Protein AF-A0A259K2S7-F1 (afdb_monomer_lite)

Sequence (126 aa):
TKLKKSGIRNGAEVVAAIEVSKAIEAEMLTFEMLFVLDTQSMGRLLRDVDNVQLVTALKGLEEADRGPFFAAMSSRAADGVRDEIEMLSKVKRKDVLAAQKAVIEIARRLRDEGEIALGAGDGEFV

Foldseek 3Di:
DDDDDDDDDPDPVVVVVVVVVVVVVLPPDALLLLLPFDLQQLLVLVVPADLVLVLLLCLPDDPVSCVSNLSNDDPVVSVVSVVVNVVPDDDDPVSNVVSSVVSSVSSVVCVVVVNTDRDPPDDDPD

Radius of gyration: 21.29 Å; chains: 1; bounding box: 39×58×62 Å

Secondary structure (DSSP, 8-state):
----------SHHHHHHHHHHHHHHHT---SGGGGG--HHHHHHHHTTS-HHHHHHHHHTS-GGGGHHHHHTS-HHHHHHHHHHHHH-----HHHHHHHHHHHHHHHHHHHHTTS-----SS----

Structure (mmCIF, N/CA/C/O backbone):
data_AF-A0A259K2S7-F1
#
_entry.id   AF-A0A259K2S7-F1
#
loop_
_atom_site.group_PDB
_atom_site.id
_atom_site.type_symbol
_atom_site.label_atom_id
_atom_site.label_alt_id
_atom_site.label_comp_id
_atom_site.label_asym_id
_atom_site.label_entity_id
_atom_site.label_seq_id
_atom_site.pdbx_PDB_ins_code
_atom_site.Cartn_x
_atom_site.Cartn_y
_atom_site.Cartn_z
_atom_site.occupancy
_atom_site.B_iso_or_equiv
_atom_site.auth_seq_id
_atom_site.auth_comp_id
_atom_site.auth_asym_id
_atom_site.auth_atom_id
_atom_site.pdbx_PDB_model_num
ATOM 1 N N . THR A 1 1 ? 27.875 -45.726 -46.089 1.00 45.38 1 THR A N 1
ATOM 2 C CA . THR A 1 1 ? 26.990 -44.715 -46.713 1.00 45.38 1 THR A CA 1
ATOM 3 C C . THR A 1 1 ? 26.737 -43.598 -45.715 1.00 45.38 1 THR A C 1
ATOM 5 O O . THR A 1 1 ? 26.360 -43.886 -44.590 1.00 45.38 1 THR A O 1
ATOM 8 N N . LYS A 1 2 ? 27.086 -42.353 -46.070 1.00 43.47 2 LYS A N 1
ATOM 9 C CA . LYS A 1 2 ? 27.192 -41.175 -45.184 1.00 43.47 2 LYS A CA 1
ATOM 10 C C . LYS A 1 2 ? 25.877 -40.823 -44.460 1.00 43.47 2 LYS A C 1
ATOM 12 O O . LYS A 1 2 ? 24.916 -40.414 -45.103 1.00 43.47 2 LYS A O 1
ATOM 17 N N . LEU A 1 3 ? 25.890 -40.865 -43.126 1.00 47.88 3 LEU A N 1
ATOM 18 C CA . LEU A 1 3 ? 24.946 -40.159 -42.254 1.00 47.88 3 LEU A CA 1
ATOM 19 C C . LEU A 1 3 ? 25.328 -38.674 -42.235 1.00 47.88 3 LEU A C 1
ATOM 21 O O . LEU A 1 3 ? 26.294 -38.277 -41.589 1.00 47.88 3 LEU A O 1
ATOM 25 N N . LYS A 1 4 ? 24.606 -37.846 -42.992 1.00 53.06 4 LYS A N 1
ATOM 26 C CA . LYS A 1 4 ? 24.772 -36.389 -42.972 1.00 53.06 4 LYS A CA 1
ATOM 27 C C . LYS A 1 4 ? 23.409 -35.721 -43.119 1.00 53.06 4 LYS A C 1
ATOM 29 O O . LYS A 1 4 ? 23.034 -35.371 -44.227 1.00 53.06 4 LYS A O 1
ATOM 34 N N . LYS A 1 5 ? 22.678 -35.562 -42.012 1.00 51.50 5 LYS A N 1
ATOM 35 C CA . LYS A 1 5 ? 21.601 -34.564 -41.850 1.00 51.50 5 LYS A CA 1
ATOM 36 C C . LYS A 1 5 ? 21.544 -34.104 -40.389 1.00 51.50 5 LYS A C 1
ATOM 38 O O . LYS A 1 5 ? 20.571 -34.317 -39.681 1.00 51.50 5 LYS A O 1
ATOM 43 N N . SER A 1 6 ? 22.651 -33.514 -39.941 1.00 54.97 6 SER A N 1
ATOM 44 C CA . SER A 1 6 ? 22.630 -32.537 -38.853 1.00 54.97 6 SER A CA 1
ATOM 45 C C . SER A 1 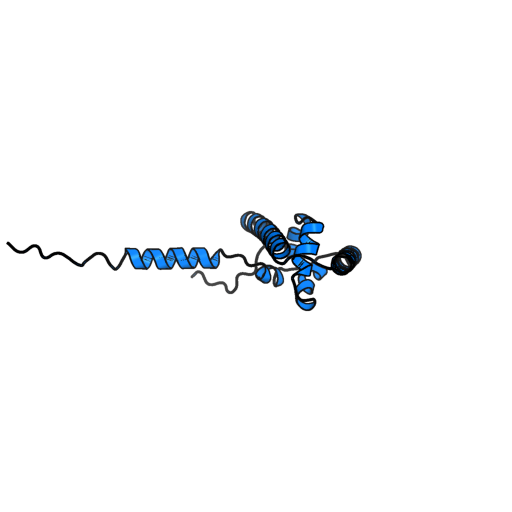6 ? 22.279 -31.184 -39.468 1.00 54.97 6 SER A C 1
ATOM 47 O O . SER A 1 6 ? 22.843 -30.831 -40.503 1.00 54.97 6 SER A O 1
ATOM 49 N N . GLY A 1 7 ? 21.360 -30.460 -38.832 1.00 52.78 7 GLY A N 1
ATOM 50 C CA . GLY A 1 7 ? 21.178 -29.029 -39.049 1.00 52.78 7 GLY A CA 1
ATOM 51 C C . GLY A 1 7 ? 20.062 -28.633 -40.005 1.00 52.78 7 GLY A C 1
ATOM 52 O O . GLY A 1 7 ? 20.375 -28.130 -41.068 1.00 52.78 7 GLY A O 1
ATOM 53 N N . ILE A 1 8 ? 18.795 -28.788 -39.593 1.00 54.25 8 ILE A N 1
ATOM 54 C CA . ILE A 1 8 ? 17.718 -27.799 -39.833 1.00 54.25 8 ILE A CA 1
ATOM 55 C C . ILE A 1 8 ? 16.665 -27.960 -38.711 1.00 54.25 8 ILE A C 1
ATOM 57 O O . ILE A 1 8 ? 15.644 -28.611 -38.893 1.00 54.25 8 ILE A O 1
ATOM 61 N N . ARG A 1 9 ? 16.932 -27.444 -37.507 1.00 53.69 9 ARG A N 1
ATOM 62 C CA . ARG A 1 9 ? 15.935 -27.327 -36.415 1.00 53.69 9 ARG A CA 1
ATOM 63 C C . ARG A 1 9 ? 16.147 -26.028 -35.630 1.00 53.69 9 ARG A C 1
ATOM 65 O O . ARG A 1 9 ? 16.283 -26.068 -34.420 1.00 53.69 9 ARG A O 1
ATOM 72 N N . ASN A 1 10 ? 16.325 -24.891 -36.308 1.00 53.75 10 ASN A N 1
ATOM 73 C CA . ASN A 1 10 ? 16.732 -23.671 -35.597 1.00 53.75 10 ASN A CA 1
ATOM 74 C C . ASN A 1 10 ? 16.221 -22.379 -36.251 1.00 53.75 10 ASN A C 1
ATOM 76 O O . ASN A 1 10 ? 16.999 -21.541 -36.688 1.00 53.75 10 ASN A O 1
ATOM 80 N N . GLY A 1 11 ? 14.900 -22.246 -36.364 1.00 49.38 11 GLY A N 1
ATOM 81 C CA . GLY A 1 11 ? 14.274 -21.005 -36.833 1.00 49.38 11 GLY A CA 1
ATOM 82 C C . GLY A 1 11 ? 12.942 -20.749 -36.141 1.00 49.38 11 GLY A C 1
ATOM 83 O O . GLY A 1 11 ? 12.814 -19.794 -35.391 1.00 49.38 11 GLY A O 1
ATOM 84 N N . ALA A 1 12 ? 11.973 -21.650 -36.312 1.00 52.94 12 ALA A N 1
ATOM 8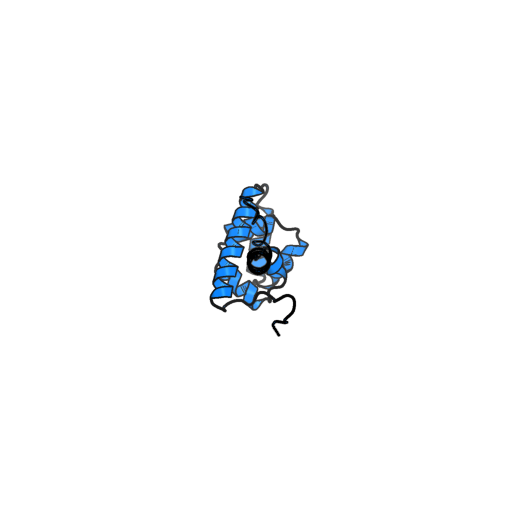5 C CA . ALA A 1 12 ? 10.619 -21.461 -35.782 1.00 52.94 12 ALA A CA 1
ATOM 86 C C . ALA A 1 12 ? 10.516 -21.573 -34.244 1.00 52.94 12 ALA A C 1
ATOM 88 O O . ALA A 1 12 ? 9.752 -20.842 -33.626 1.00 52.94 12 ALA A O 1
ATOM 89 N N . GLU A 1 13 ? 11.310 -22.444 -33.613 1.00 47.72 13 GLU A N 1
ATOM 90 C CA . GLU A 1 13 ? 11.257 -22.675 -32.157 1.00 47.72 13 GLU A CA 1
ATOM 91 C C . GLU A 1 13 ? 11.866 -21.509 -31.351 1.00 47.72 13 GLU A C 1
ATOM 93 O O . GLU A 1 13 ? 11.431 -21.214 -30.243 1.00 47.72 13 GLU A O 1
ATOM 98 N N . VAL A 1 14 ? 12.828 -20.789 -31.942 1.00 48.50 14 VAL A N 1
ATOM 99 C CA . VAL A 1 14 ? 13.475 -19.619 -31.323 1.00 48.50 14 VAL A CA 1
ATOM 100 C C . VAL A 1 14 ? 12.586 -18.375 -31.421 1.00 48.50 14 VAL A C 1
ATOM 102 O O . VAL A 1 14 ? 12.559 -17.570 -30.496 1.00 48.50 14 VAL A O 1
ATOM 105 N N . VAL A 1 15 ? 11.815 -18.232 -32.505 1.00 48.28 15 VAL A N 1
ATOM 106 C CA . VAL A 1 15 ? 10.882 -17.105 -32.684 1.00 48.28 15 VAL A CA 1
ATOM 107 C C . VAL A 1 15 ? 9.695 -17.216 -31.717 1.00 48.28 15 VAL A C 1
ATOM 109 O O . VAL A 1 15 ? 9.339 -16.225 -31.088 1.00 48.28 15 VAL A O 1
ATOM 112 N N . ALA A 1 16 ? 9.160 -18.424 -31.500 1.00 49.16 16 ALA A N 1
ATOM 113 C CA . ALA A 1 16 ? 8.084 -18.654 -30.530 1.00 49.16 16 ALA A CA 1
ATOM 114 C C . ALA A 1 16 ? 8.508 -18.368 -29.075 1.00 49.16 16 ALA A C 1
ATOM 116 O O . ALA A 1 16 ? 7.724 -17.831 -28.296 1.00 49.16 16 ALA A O 1
ATOM 117 N N . ALA A 1 17 ? 9.757 -18.673 -28.706 1.00 50.81 17 ALA A N 1
ATOM 118 C CA . ALA A 1 17 ? 10.269 -18.378 -27.368 1.00 50.81 17 ALA A CA 1
ATOM 119 C C . ALA A 1 17 ? 10.351 -16.864 -27.088 1.00 50.81 17 ALA A C 1
ATOM 121 O O . ALA A 1 17 ? 10.081 -16.431 -25.971 1.00 50.81 17 ALA A O 1
ATOM 122 N N . ILE A 1 18 ? 10.675 -16.052 -28.100 1.00 52.88 18 ILE A N 1
ATOM 123 C CA . ILE A 1 18 ? 10.813 -14.595 -27.950 1.00 52.88 18 ILE A CA 1
ATOM 124 C C . ILE A 1 18 ? 9.445 -13.914 -27.792 1.00 52.88 18 ILE A C 1
ATOM 126 O O . ILE A 1 18 ? 9.330 -12.977 -27.002 1.00 52.88 18 ILE A O 1
ATOM 130 N N . GLU A 1 19 ? 8.401 -14.386 -28.481 1.00 51.62 19 GLU A N 1
ATOM 131 C CA . GLU A 1 19 ? 7.050 -13.820 -28.327 1.00 51.62 19 GLU A CA 1
ATOM 132 C C . GLU A 1 19 ? 6.412 -14.184 -26.980 1.00 51.62 19 GLU A C 1
ATOM 134 O O . GLU A 1 19 ? 5.802 -13.332 -26.335 1.00 51.62 19 GLU A O 1
ATOM 139 N N . VAL A 1 20 ? 6.641 -15.408 -26.488 1.00 53.06 20 VAL A N 1
ATOM 140 C CA . VAL A 1 20 ? 6.180 -15.830 -25.154 1.00 53.06 20 VAL A CA 1
ATOM 141 C C . VAL A 1 20 ? 6.946 -15.106 -24.041 1.00 53.06 20 VAL A C 1
ATOM 143 O O . VAL A 1 20 ? 6.334 -14.678 -23.066 1.00 53.06 20 VAL A O 1
ATOM 146 N N . SER A 1 21 ? 8.260 -14.893 -24.179 1.00 51.00 21 SER A N 1
ATOM 147 C CA . SER A 1 21 ? 9.037 -14.145 -23.178 1.00 51.00 21 SER A CA 1
ATOM 148 C C . SER A 1 21 ? 8.611 -12.678 -23.064 1.00 51.00 21 SER A C 1
ATOM 150 O O . SER A 1 21 ? 8.494 -12.182 -21.948 1.00 51.00 21 SER A O 1
ATOM 152 N N . LYS A 1 22 ? 8.303 -11.998 -24.177 1.00 48.53 22 LYS A N 1
ATOM 153 C CA . LYS A 1 22 ? 7.825 -10.603 -24.142 1.00 48.53 22 LYS A CA 1
ATOM 154 C C . LYS A 1 22 ? 6.424 -10.465 -23.540 1.00 48.53 22 LYS A C 1
ATOM 156 O O . LYS A 1 22 ? 6.177 -9.511 -22.810 1.00 48.53 22 LYS A O 1
ATOM 161 N N . ALA A 1 23 ? 5.534 -11.429 -23.785 1.00 51.34 23 ALA A N 1
ATOM 162 C CA . ALA A 1 23 ? 4.215 -11.471 -23.150 1.00 51.34 23 ALA A CA 1
ATOM 163 C C . ALA A 1 23 ? 4.303 -11.723 -21.630 1.00 51.34 23 ALA A C 1
ATOM 165 O O . ALA A 1 23 ? 3.517 -11.173 -20.866 1.00 51.34 23 ALA A O 1
ATOM 166 N N . ILE A 1 24 ? 5.290 -12.505 -21.175 1.00 53.19 24 ILE A N 1
ATOM 167 C CA . ILE A 1 24 ? 5.541 -12.736 -19.742 1.00 53.19 24 ILE A CA 1
ATOM 168 C C . ILE A 1 24 ? 6.144 -11.492 -19.070 1.00 53.19 24 ILE A C 1
ATOM 170 O O . ILE A 1 24 ? 5.784 -11.182 -17.936 1.00 53.19 24 ILE A O 1
ATOM 174 N N . GLU A 1 25 ? 7.032 -10.762 -19.752 1.00 47.25 25 GLU A N 1
ATOM 175 C CA . GLU A 1 25 ? 7.619 -9.522 -19.223 1.00 47.25 25 GLU A CA 1
ATOM 176 C C . GLU A 1 25 ? 6.597 -8.378 -19.141 1.00 47.25 25 GLU A C 1
ATOM 178 O O . GLU A 1 25 ? 6.567 -7.674 -18.133 1.00 47.25 25 GLU A O 1
ATOM 183 N N . ALA A 1 26 ? 5.703 -8.248 -20.129 1.00 50.34 26 ALA A N 1
ATOM 184 C CA . ALA A 1 26 ? 4.592 -7.289 -20.101 1.00 50.34 26 ALA A CA 1
ATOM 185 C C . ALA A 1 26 ? 3.555 -7.593 -18.999 1.00 50.34 26 ALA A C 1
ATOM 187 O O . ALA A 1 26 ? 2.854 -6.698 -18.532 1.00 50.34 26 ALA A O 1
ATOM 188 N N . GLU A 1 27 ? 3.493 -8.842 -18.531 1.00 56.88 27 GLU A N 1
ATOM 189 C CA . GLU A 1 27 ? 2.662 -9.259 -17.398 1.00 56.88 27 GLU A CA 1
ATOM 190 C C . GLU A 1 27 ? 3.346 -9.085 -16.036 1.00 56.88 27 GLU A C 1
ATOM 192 O O . GLU A 1 27 ? 2.760 -9.427 -15.004 1.00 56.88 27 GLU A O 1
ATOM 197 N N . MET A 1 28 ? 4.569 -8.553 -15.957 1.00 70.56 28 MET A N 1
ATOM 198 C CA . MET A 1 28 ? 5.206 -8.267 -14.670 1.00 70.56 28 MET A CA 1
ATOM 199 C C . MET A 1 28 ? 4.704 -6.943 -14.087 1.00 70.56 28 MET A C 1
ATOM 201 O O . MET A 1 28 ? 5.396 -5.933 -14.123 1.00 70.56 28 MET A O 1
ATOM 205 N N . LEU A 1 29 ? 3.514 -6.963 -13.475 1.00 78.38 29 LEU A N 1
ATOM 206 C CA . LEU A 1 29 ? 3.082 -5.890 -12.584 1.00 78.38 29 LEU A CA 1
ATOM 207 C C . LEU A 1 29 ? 4.101 -5.728 -11.447 1.00 78.38 29 LEU A C 1
ATOM 209 O O . LEU A 1 29 ? 4.199 -6.598 -10.574 1.00 78.38 29 LEU A O 1
ATOM 213 N N . THR A 1 30 ? 4.861 -4.634 -11.477 1.00 89.56 30 THR A N 1
ATOM 214 C CA . THR A 1 30 ? 5.750 -4.224 -10.387 1.00 89.56 30 THR A CA 1
ATOM 215 C C . THR A 1 30 ? 5.003 -3.306 -9.423 1.00 89.56 30 THR A C 1
ATOM 217 O O . THR A 1 30 ? 3.957 -2.745 -9.748 1.00 89.56 30 THR A O 1
ATOM 220 N N . PHE A 1 31 ? 5.532 -3.144 -8.210 1.00 92.69 31 PHE A N 1
ATOM 221 C CA . PHE A 1 31 ? 4.903 -2.281 -7.209 1.00 92.69 31 PHE A CA 1
ATOM 222 C C . PHE A 1 31 ? 4.920 -0.801 -7.635 1.00 92.69 31 PHE A C 1
ATOM 224 O O . PHE A 1 31 ? 3.979 -0.065 -7.362 1.00 92.69 31 PHE A O 1
ATOM 231 N N . GLU A 1 32 ? 5.964 -0.383 -8.352 1.00 91.88 32 GLU A N 1
ATOM 232 C CA . GLU A 1 32 ? 6.163 0.990 -8.837 1.00 91.88 32 GLU A CA 1
ATOM 233 C C . GLU A 1 32 ? 5.114 1.404 -9.878 1.00 91.88 32 GLU A C 1
ATOM 235 O O . GLU A 1 32 ? 4.739 2.571 -9.950 1.00 91.88 32 GLU A O 1
ATOM 240 N N . MET A 1 33 ? 4.555 0.453 -10.636 1.00 90.69 33 MET A N 1
ATOM 241 C CA . MET A 1 33 ? 3.455 0.734 -11.570 1.00 90.69 33 MET A CA 1
ATOM 242 C C . MET A 1 33 ? 2.188 1.232 -10.860 1.00 90.69 33 MET A C 1
ATOM 244 O O . MET A 1 33 ? 1.343 1.867 -11.485 1.00 90.69 33 MET A O 1
ATOM 248 N N . LEU A 1 34 ? 2.046 0.988 -9.552 1.00 92.88 34 LEU A N 1
ATOM 249 C CA . LEU A 1 34 ? 0.929 1.527 -8.778 1.00 92.88 34 LEU A CA 1
ATOM 250 C C . LEU A 1 34 ? 1.034 3.047 -8.601 1.00 92.88 34 LEU A C 1
ATOM 252 O O . LEU A 1 34 ? 0.022 3.694 -8.352 1.00 92.88 34 LEU A O 1
ATOM 256 N N . PHE A 1 35 ? 2.224 3.640 -8.747 1.00 93.19 35 PHE A N 1
ATOM 257 C CA . PHE A 1 35 ? 2.440 5.070 -8.495 1.00 93.19 35 PHE A CA 1
ATOM 258 C C . PHE A 1 35 ? 1.730 5.960 -9.517 1.00 93.19 35 PHE A C 1
ATOM 260 O O . PHE A 1 35 ? 1.438 7.117 -9.224 1.00 93.19 35 PHE A O 1
ATOM 267 N N . VAL A 1 36 ? 1.439 5.416 -10.701 1.00 91.06 36 VAL A N 1
ATOM 268 C CA . VAL A 1 36 ? 0.749 6.116 -11.792 1.00 91.06 36 VAL A CA 1
ATOM 269 C C . VAL A 1 36 ? -0.749 5.808 -11.853 1.00 91.06 36 VAL A C 1
ATOM 271 O O . VAL A 1 36 ? -1.424 6.280 -12.765 1.00 91.06 36 VAL A O 1
ATOM 274 N N . LEU A 1 37 ? -1.284 5.025 -10.906 1.00 91.88 37 LEU A N 1
ATOM 275 C CA . LEU A 1 37 ? -2.728 4.837 -10.798 1.00 91.88 37 LEU A CA 1
ATOM 276 C C . LEU A 1 37 ? -3.409 6.170 -10.502 1.00 91.88 37 LEU A C 1
ATOM 278 O O . LEU A 1 37 ? -2.969 6.944 -9.648 1.00 91.88 37 LEU A O 1
ATOM 282 N N . ASP A 1 38 ? -4.532 6.407 -11.169 1.00 93.06 38 ASP A N 1
ATOM 283 C CA . ASP A 1 38 ? -5.399 7.514 -10.811 1.00 93.06 38 ASP A CA 1
ATOM 284 C C . ASP A 1 38 ? -5.980 7.311 -9.398 1.00 93.06 38 ASP A C 1
ATOM 286 O O . ASP A 1 38 ? -6.048 6.201 -8.859 1.00 93.06 38 ASP A O 1
ATOM 290 N N . THR A 1 39 ? -6.425 8.406 -8.787 1.00 94.12 39 THR A N 1
ATOM 291 C CA . THR A 1 39 ? -6.937 8.429 -7.413 1.00 94.12 39 THR A CA 1
ATOM 292 C C . THR A 1 39 ? -8.099 7.455 -7.188 1.00 94.12 39 THR A C 1
ATOM 294 O O . THR A 1 39 ? -8.198 6.862 -6.112 1.00 94.12 39 THR A O 1
ATOM 297 N N . GLN A 1 40 ? -8.970 7.255 -8.183 1.00 94.44 40 GLN A N 1
ATOM 298 C CA . GLN A 1 40 ? -10.114 6.350 -8.071 1.00 94.44 40 GLN A CA 1
ATOM 299 C C . GLN A 1 40 ? -9.658 4.888 -8.108 1.00 94.44 40 GLN A C 1
ATOM 301 O O . GLN A 1 40 ? -10.068 4.110 -7.241 1.00 94.44 40 GLN A O 1
ATOM 306 N N . SER A 1 41 ? -8.790 4.521 -9.053 1.00 95.56 41 SER A N 1
ATOM 307 C CA . SER A 1 41 ? -8.221 3.171 -9.153 1.00 95.56 41 SER A CA 1
ATOM 308 C C . SER A 1 41 ? -7.377 2.818 -7.927 1.00 95.56 41 SER A C 1
ATOM 310 O O . SER A 1 41 ? -7.536 1.742 -7.345 1.00 95.56 41 SER A O 1
ATOM 312 N N . MET A 1 42 ? -6.541 3.748 -7.460 1.00 97.00 42 MET A N 1
ATOM 313 C CA . MET A 1 42 ? -5.782 3.580 -6.221 1.00 97.00 42 MET A CA 1
ATOM 314 C C . MET A 1 42 ? -6.726 3.416 -5.021 1.00 97.00 42 MET A C 1
ATOM 316 O O . MET A 1 42 ? -6.566 2.491 -4.229 1.00 97.00 42 MET A O 1
ATOM 320 N N . GLY A 1 43 ? -7.774 4.236 -4.906 1.00 96.50 43 GLY A N 1
ATOM 321 C CA . GLY A 1 43 ? -8.770 4.103 -3.838 1.00 96.50 43 GLY A CA 1
ATOM 322 C C . GLY A 1 43 ? -9.558 2.787 -3.903 1.00 96.50 43 GLY A C 1
ATOM 323 O O . GLY A 1 43 ? -9.940 2.229 -2.873 1.00 96.50 43 GLY A O 1
ATOM 324 N N . ARG A 1 44 ? -9.802 2.243 -5.102 1.00 96.94 44 ARG A N 1
ATOM 325 C CA . ARG A 1 44 ? -10.394 0.908 -5.286 1.00 96.94 44 ARG A CA 1
ATOM 326 C C . ARG A 1 44 ? -9.465 -0.193 -4.791 1.00 96.94 44 ARG A C 1
ATOM 328 O O . ARG A 1 44 ? -9.951 -1.068 -4.076 1.00 96.94 44 ARG A O 1
ATOM 335 N N . LEU A 1 45 ? -8.180 -0.119 -5.131 1.00 96.94 45 LEU A N 1
ATOM 336 C CA . LEU A 1 45 ? -7.152 -1.042 -4.657 1.00 96.94 45 LEU A CA 1
ATOM 337 C C . LEU A 1 45 ? -7.038 -1.011 -3.131 1.00 96.94 45 LEU A C 1
ATOM 339 O O . LEU A 1 45 ? -7.158 -2.046 -2.485 1.00 96.94 45 LEU A O 1
ATOM 343 N N . LEU A 1 46 ? -6.873 0.179 -2.551 1.00 96.81 46 LEU A N 1
ATOM 344 C CA . LEU A 1 46 ? -6.647 0.363 -1.116 1.00 96.81 46 LEU A CA 1
ATOM 345 C C . LEU A 1 46 ? -7.789 -0.159 -0.235 1.00 96.81 46 LEU A C 1
ATOM 347 O O . LEU A 1 46 ? -7.549 -0.496 0.918 1.00 96.81 46 LEU A O 1
ATOM 351 N N . ARG A 1 47 ? -9.016 -0.259 -0.762 1.00 96.06 47 ARG A N 1
ATOM 352 C CA . ARG A 1 47 ? -10.153 -0.859 -0.043 1.00 96.06 47 ARG A CA 1
ATOM 353 C C . ARG A 1 47 ? -10.018 -2.368 0.176 1.00 96.06 47 ARG A C 1
ATOM 355 O O . ARG A 1 47 ? -10.609 -2.875 1.125 1.00 96.06 47 ARG A O 1
ATOM 362 N N . ASP A 1 48 ? -9.253 -3.057 -0.667 1.00 96.56 48 ASP A N 1
ATOM 363 C CA . ASP A 1 48 ? -9.049 -4.510 -0.596 1.00 96.56 48 ASP A CA 1
ATOM 364 C C . ASP A 1 48 ? -7.713 -4.877 0.078 1.00 96.56 48 ASP A C 1
ATOM 366 O O . ASP A 1 48 ? -7.442 -6.055 0.309 1.00 96.56 48 ASP A O 1
ATOM 370 N N . VAL A 1 49 ? -6.872 -3.886 0.391 1.00 97.25 49 VAL A N 1
ATOM 371 C CA . VAL A 1 49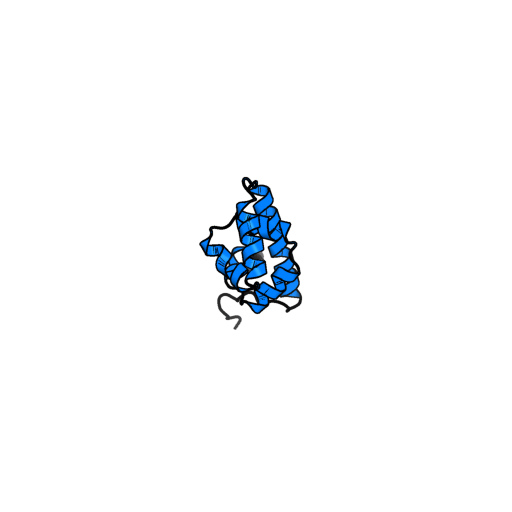 ? -5.573 -4.084 1.044 1.00 97.25 49 VAL A CA 1
ATOM 372 C C . VAL A 1 49 ? -5.738 -3.977 2.559 1.00 97.25 49 VAL A C 1
ATOM 374 O O . VAL A 1 49 ? -6.237 -2.977 3.072 1.00 97.25 49 VAL A O 1
ATOM 377 N N . ASP A 1 50 ? -5.269 -4.989 3.292 1.00 96.44 50 ASP A N 1
ATOM 378 C CA . ASP A 1 50 ? -5.199 -4.925 4.752 1.00 96.44 50 ASP A CA 1
ATOM 379 C C . ASP A 1 50 ? -4.259 -3.799 5.212 1.00 96.44 50 ASP A C 1
ATOM 381 O O . ASP A 1 50 ? -3.175 -3.593 4.663 1.00 96.44 50 ASP A O 1
ATOM 385 N N . ASN A 1 51 ? -4.664 -3.073 6.250 1.00 94.94 51 ASN A N 1
ATOM 386 C CA . ASN A 1 51 ? -3.935 -1.902 6.722 1.00 94.94 51 ASN A CA 1
ATOM 387 C C . ASN A 1 51 ? -2.509 -2.250 7.205 1.00 94.94 51 ASN A C 1
ATOM 389 O O . ASN A 1 51 ? -1.571 -1.538 6.846 1.00 94.94 51 ASN A O 1
ATOM 393 N N . VAL A 1 52 ? -2.294 -3.382 7.887 1.00 95.12 52 VAL A N 1
ATOM 394 C CA . VAL A 1 52 ? -0.946 -3.800 8.318 1.00 95.12 52 VAL A CA 1
ATOM 395 C C . VAL A 1 52 ? -0.066 -4.095 7.105 1.00 95.12 52 VAL A C 1
ATOM 397 O O . VAL A 1 52 ? 1.111 -3.713 7.0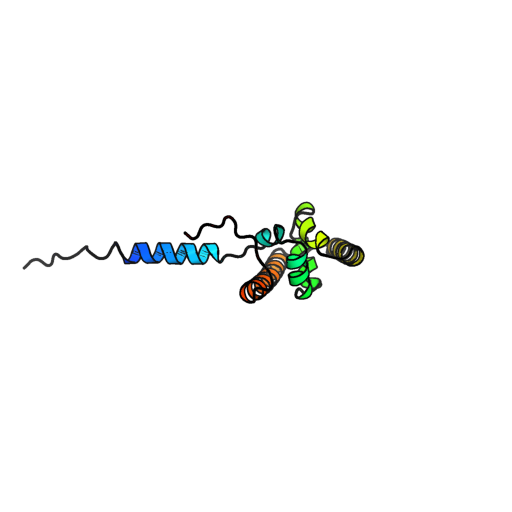73 1.00 95.12 52 VAL A O 1
ATOM 400 N N . GLN A 1 53 ? -0.627 -4.744 6.081 1.00 96.38 53 GLN A N 1
ATOM 401 C CA . GLN A 1 53 ? 0.078 -4.989 4.822 1.00 96.38 53 GLN A CA 1
ATOM 402 C C . GLN A 1 53 ? 0.428 -3.679 4.111 1.00 96.38 53 GLN A C 1
ATOM 404 O O . GLN A 1 53 ? 1.566 -3.513 3.672 1.00 96.38 53 GLN A O 1
ATOM 409 N N . LEU A 1 54 ? -0.509 -2.732 4.045 1.00 96.88 54 LEU A N 1
ATOM 410 C CA . LEU A 1 54 ? -0.299 -1.430 3.421 1.00 96.88 54 LEU A CA 1
ATOM 411 C C . LEU A 1 54 ? 0.831 -0.652 4.099 1.00 96.88 54 LEU A C 1
ATOM 413 O O . LEU A 1 54 ? 1.782 -0.245 3.436 1.00 96.88 54 LEU A O 1
ATOM 417 N N . VAL A 1 55 ? 0.766 -0.489 5.421 1.00 97.44 55 VAL A N 1
ATOM 418 C CA . VAL A 1 55 ? 1.779 0.239 6.200 1.00 97.44 55 VAL A CA 1
ATOM 419 C C . VAL A 1 55 ? 3.155 -0.417 6.016 1.00 97.44 55 VAL A C 1
ATOM 421 O O . VAL A 1 55 ? 4.148 0.268 5.761 1.00 97.44 55 VAL A O 1
ATOM 424 N N . THR A 1 56 ? 3.221 -1.753 6.054 1.00 97.44 56 THR A N 1
ATOM 425 C CA . THR A 1 56 ? 4.465 -2.513 5.839 1.00 97.44 56 THR A CA 1
ATOM 426 C C . THR A 1 56 ? 5.030 -2.314 4.427 1.00 97.44 56 THR A C 1
ATOM 428 O O . THR A 1 56 ? 6.239 -2.130 4.271 1.00 97.44 56 THR A O 1
ATOM 431 N N . ALA A 1 57 ? 4.178 -2.324 3.398 1.00 97.25 57 ALA A N 1
ATOM 432 C CA . ALA A 1 57 ? 4.584 -2.100 2.012 1.00 97.25 57 ALA A CA 1
ATOM 433 C C . ALA A 1 57 ? 5.105 -0.670 1.790 1.00 97.25 57 ALA A C 1
ATOM 435 O O . ALA A 1 57 ? 6.162 -0.489 1.179 1.00 97.25 57 ALA A O 1
ATOM 436 N N . LEU A 1 58 ? 4.407 0.334 2.335 1.00 96.81 58 LEU A N 1
ATOM 437 C CA . LEU A 1 58 ? 4.763 1.750 2.202 1.00 96.81 58 LEU A CA 1
ATOM 438 C C . LEU A 1 58 ? 6.009 2.134 3.006 1.00 96.81 58 LEU A C 1
ATOM 440 O O . LEU A 1 58 ? 6.768 3.000 2.570 1.00 96.81 58 LEU A O 1
ATOM 444 N N . LYS A 1 59 ? 6.283 1.475 4.142 1.00 95.38 59 LYS A N 1
ATOM 445 C CA . LYS A 1 59 ? 7.529 1.682 4.905 1.00 95.38 59 LYS A CA 1
ATOM 446 C C . LYS A 1 59 ? 8.779 1.384 4.074 1.00 95.38 59 LYS A C 1
ATOM 448 O O . LYS A 1 59 ? 9.831 1.965 4.327 1.00 95.38 59 LYS A O 1
ATOM 453 N N . GLY A 1 60 ? 8.655 0.488 3.096 1.00 93.12 60 GLY A N 1
ATOM 454 C CA . GLY A 1 60 ? 9.711 0.139 2.152 1.00 93.12 60 GLY A CA 1
ATOM 455 C C . GLY A 1 60 ? 10.014 1.184 1.082 1.00 93.12 60 GLY A C 1
ATOM 456 O O . GLY A 1 60 ? 11.009 1.025 0.383 1.00 93.12 60 GLY A O 1
ATOM 457 N N . LEU A 1 61 ? 9.167 2.205 0.939 1.00 94.94 61 LEU A N 1
ATOM 458 C CA . LEU A 1 61 ? 9.321 3.274 -0.045 1.00 94.94 61 LEU A CA 1
ATOM 459 C C . LEU A 1 61 ? 10.024 4.496 0.541 1.00 94.94 61 LEU A C 1
ATOM 461 O O . LEU A 1 61 ? 9.938 4.754 1.751 1.00 94.94 61 LEU A O 1
ATOM 465 N N . GLU A 1 62 ? 10.615 5.299 -0.342 1.00 93.75 62 GLU A N 1
ATOM 466 C CA . GLU A 1 62 ? 10.962 6.681 -0.027 1.00 93.75 62 GLU A CA 1
ATOM 467 C C . GLU A 1 62 ? 9.690 7.502 0.235 1.00 93.75 62 GLU A C 1
ATOM 469 O O . GLU A 1 62 ? 8.605 7.190 -0.257 1.00 93.75 62 GLU A O 1
ATOM 474 N N . GLU A 1 63 ? 9.793 8.557 1.044 1.00 90.00 63 GLU A N 1
ATOM 475 C CA . GLU A 1 63 ? 8.619 9.356 1.428 1.00 90.00 63 GLU A CA 1
ATOM 476 C C . GLU A 1 63 ? 7.921 10.003 0.228 1.00 90.00 63 GLU A C 1
ATOM 478 O O . GLU A 1 63 ? 6.692 10.098 0.218 1.00 90.00 63 GLU A O 1
ATOM 483 N N . ALA A 1 64 ? 8.694 10.390 -0.791 1.00 90.50 64 ALA A N 1
ATOM 484 C CA . ALA A 1 64 ? 8.183 10.975 -2.026 1.00 90.50 64 ALA A CA 1
ATOM 485 C C . ALA A 1 64 ? 7.264 10.009 -2.798 1.00 90.50 64 ALA A C 1
ATOM 487 O O . ALA A 1 64 ? 6.236 10.432 -3.328 1.00 90.50 64 ALA A O 1
ATOM 488 N N . ASP A 1 65 ? 7.566 8.709 -2.773 1.00 94.62 65 ASP A N 1
ATOM 489 C CA . ASP A 1 65 ? 6.840 7.683 -3.534 1.00 94.62 65 ASP A CA 1
ATOM 490 C C . ASP A 1 65 ? 5.530 7.245 -2.862 1.00 94.62 65 ASP A C 1
ATOM 492 O O . ASP A 1 65 ? 4.691 6.577 -3.465 1.00 94.62 65 ASP A O 1
ATOM 496 N N . ARG A 1 66 ? 5.302 7.638 -1.601 1.00 95.38 66 ARG A N 1
ATOM 497 C CA . ARG A 1 66 ? 4.049 7.339 -0.883 1.00 95.38 66 ARG A CA 1
ATOM 498 C C . ARG A 1 66 ? 2.901 8.272 -1.282 1.00 95.38 66 ARG A C 1
ATOM 500 O O . ARG A 1 66 ? 1.742 7.981 -0.983 1.00 95.38 66 ARG A O 1
ATOM 507 N N . GLY A 1 67 ? 3.208 9.390 -1.943 1.00 95.44 67 GLY A N 1
ATOM 508 C CA . GLY A 1 67 ? 2.253 10.440 -2.308 1.00 95.44 67 GLY A CA 1
ATOM 509 C C . GLY A 1 67 ? 0.986 9.939 -3.019 1.00 95.44 67 GLY A C 1
ATOM 510 O O . GLY A 1 67 ? -0.108 10.251 -2.540 1.00 95.44 67 GLY A O 1
ATOM 511 N N . PRO A 1 68 ? 1.095 9.133 -4.094 1.00 95.12 68 PRO A N 1
ATOM 512 C CA . PRO A 1 68 ? -0.064 8.625 -4.833 1.00 95.12 68 PRO A CA 1
ATOM 513 C C . PRO A 1 68 ? -1.044 7.822 -3.966 1.00 95.12 68 PRO A C 1
ATOM 515 O O . PRO A 1 68 ? -2.258 7.965 -4.102 1.00 95.12 68 PRO A O 1
ATOM 518 N N . PHE A 1 69 ? -0.531 7.032 -3.017 1.00 97.00 69 PHE A N 1
ATOM 519 C CA . PHE A 1 69 ? -1.356 6.242 -2.100 1.00 97.00 69 PHE A CA 1
ATOM 520 C C . PHE A 1 69 ? -2.141 7.140 -1.144 1.00 97.00 69 PHE A C 1
ATOM 522 O O . PHE A 1 69 ? -3.338 6.945 -0.953 1.00 97.00 69 PHE A O 1
ATOM 529 N N . PHE A 1 70 ? -1.492 8.158 -0.572 1.00 97.19 70 PHE A N 1
ATOM 530 C CA . PHE A 1 70 ? -2.158 9.096 0.334 1.00 97.19 70 PHE A CA 1
ATOM 531 C C . PHE A 1 70 ? -3.167 9.994 -0.378 1.00 97.19 70 PHE A C 1
ATOM 533 O O . PHE A 1 70 ? -4.201 10.315 0.200 1.00 97.19 70 PHE A O 1
ATOM 540 N N . ALA A 1 71 ? -2.900 10.372 -1.630 1.00 96.19 71 ALA A N 1
ATOM 541 C CA . ALA A 1 71 ? -3.821 11.178 -2.427 1.00 96.19 71 ALA A CA 1
ATOM 542 C C . ALA A 1 71 ? -5.168 10.472 -2.668 1.00 96.19 71 ALA A C 1
ATOM 544 O O . ALA A 1 71 ? -6.185 11.137 -2.843 1.00 96.19 71 ALA A O 1
ATOM 545 N N . ALA A 1 72 ? -5.182 9.136 -2.645 1.00 96.44 72 ALA A N 1
ATOM 546 C CA . ALA A 1 72 ? -6.380 8.311 -2.785 1.00 96.44 72 ALA A CA 1
ATOM 547 C C . ALA A 1 72 ? -7.148 8.062 -1.477 1.00 96.44 72 ALA A C 1
ATOM 549 O O . ALA A 1 72 ? -8.191 7.406 -1.487 1.00 96.44 72 ALA A O 1
ATOM 550 N N . MET A 1 73 ? -6.656 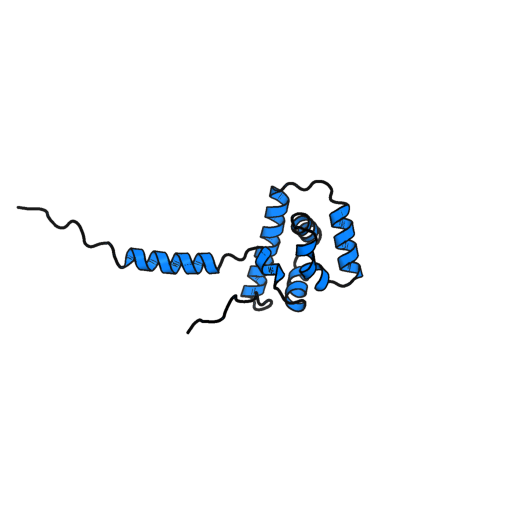8.581 -0.352 1.00 96.56 73 MET A N 1
ATOM 551 C CA . MET A 1 73 ? -7.275 8.443 0.964 1.00 96.56 73 MET A CA 1
ATOM 552 C C . MET A 1 73 ? -7.971 9.737 1.394 1.00 96.56 73 MET A C 1
ATOM 554 O O . MET A 1 73 ? -7.687 10.827 0.902 1.00 96.56 73 MET A O 1
ATOM 558 N N . SER A 1 74 ? -8.864 9.636 2.382 1.00 96.38 74 SER A N 1
ATOM 559 C CA . SER A 1 74 ? -9.268 10.824 3.141 1.00 96.38 74 SER A CA 1
ATOM 560 C C . SER A 1 74 ? -8.091 11.335 3.976 1.00 96.38 74 SER A C 1
ATOM 562 O O . SER A 1 74 ? -7.234 10.545 4.375 1.00 96.38 74 SER A O 1
ATOM 564 N N . SER A 1 75 ? -8.073 12.632 4.302 1.00 95.19 75 SER A N 1
ATOM 565 C CA . SER A 1 75 ? -7.010 13.233 5.126 1.00 95.19 75 SER A CA 1
ATOM 566 C C . SER A 1 75 ? -6.777 12.455 6.423 1.00 95.19 75 SER A C 1
ATOM 568 O O . SER A 1 75 ? -5.662 12.038 6.701 1.00 95.19 75 SER A O 1
ATOM 570 N N . ARG A 1 76 ? -7.855 12.124 7.143 1.00 96.38 76 ARG A N 1
ATOM 571 C CA . ARG A 1 76 ? -7.788 11.344 8.387 1.00 96.38 76 ARG A CA 1
ATOM 572 C C . ARG A 1 76 ? -7.181 9.949 8.202 1.00 96.38 76 ARG A C 1
ATOM 574 O O . ARG A 1 76 ? -6.486 9.474 9.093 1.00 96.38 76 ARG A O 1
ATOM 581 N N . ALA A 1 77 ? -7.486 9.270 7.097 1.00 94.69 77 ALA A N 1
ATOM 582 C CA . ALA A 1 77 ? -6.932 7.945 6.825 1.00 94.69 77 ALA A CA 1
ATOM 583 C C . ALA A 1 77 ? -5.450 8.031 6.434 1.00 94.69 77 ALA A C 1
ATOM 585 O O . ALA A 1 77 ? -4.650 7.237 6.920 1.00 94.69 77 ALA A O 1
ATOM 586 N N . ALA A 1 78 ? -5.081 9.022 5.618 1.00 96.94 78 ALA A N 1
ATOM 587 C CA . ALA A 1 78 ? -3.690 9.277 5.267 1.00 96.94 78 ALA A CA 1
ATOM 588 C C . ALA A 1 78 ? -2.843 9.610 6.505 1.00 96.94 78 ALA A C 1
ATOM 590 O O . ALA A 1 78 ? -1.756 9.057 6.647 1.00 96.94 78 ALA A O 1
ATOM 591 N N . ASP A 1 79 ? -3.351 10.458 7.405 1.00 97.00 79 ASP A N 1
ATOM 592 C CA . ASP A 1 79 ? -2.677 10.819 8.657 1.00 97.00 79 ASP A CA 1
ATOM 593 C C . ASP A 1 79 ? -2.464 9.582 9.542 1.00 97.00 79 ASP A C 1
ATOM 595 O O . ASP A 1 79 ? -1.344 9.317 9.966 1.00 97.00 79 ASP A O 1
ATOM 599 N N . GLY A 1 80 ? -3.498 8.749 9.721 1.00 96.75 80 GLY A N 1
ATOM 600 C CA . GLY A 1 80 ? -3.375 7.505 10.490 1.00 96.75 80 GLY A CA 1
ATOM 601 C C . GLY A 1 80 ? -2.317 6.552 9.924 1.00 96.75 80 GLY A C 1
ATOM 602 O O . GLY A 1 80 ? -1.468 6.058 10.661 1.00 96.75 80 GLY A O 1
ATOM 603 N N . VAL A 1 81 ? -2.297 6.350 8.603 1.00 96.69 81 VAL A N 1
ATOM 604 C CA . VAL A 1 81 ? -1.280 5.502 7.959 1.00 96.69 81 VAL A CA 1
ATOM 605 C C . VAL A 1 81 ? 0.124 6.100 8.110 1.00 96.69 81 VAL A C 1
ATOM 607 O O . VAL A 1 81 ? 1.077 5.350 8.311 1.00 96.69 81 VAL A O 1
ATOM 610 N N . ARG A 1 82 ? 0.286 7.429 8.034 1.00 95.75 82 ARG A N 1
ATOM 611 C CA . ARG A 1 82 ? 1.585 8.092 8.259 1.00 95.75 82 ARG A CA 1
ATOM 612 C C . ARG A 1 82 ? 2.096 7.842 9.675 1.00 95.75 82 ARG A C 1
ATOM 614 O O . ARG A 1 82 ? 3.225 7.374 9.819 1.00 95.75 82 ARG A O 1
ATOM 621 N N . ASP A 1 83 ? 1.248 8.054 10.677 1.00 96.38 83 ASP A N 1
ATOM 622 C CA . ASP A 1 83 ? 1.589 7.819 12.081 1.00 96.38 83 ASP A CA 1
ATOM 623 C C . ASP A 1 83 ? 1.994 6.352 12.311 1.00 96.38 83 ASP A C 1
ATOM 625 O O . ASP A 1 83 ? 2.997 6.056 12.962 1.00 96.38 83 ASP A O 1
ATOM 629 N N . GLU A 1 84 ? 1.264 5.403 11.720 1.00 96.31 84 GLU A N 1
ATOM 630 C CA . GLU A 1 84 ? 1.585 3.975 11.813 1.00 96.31 84 GLU A CA 1
ATOM 631 C C . GLU A 1 84 ? 2.928 3.613 11.161 1.00 96.31 84 GLU A C 1
ATOM 633 O O . GLU A 1 84 ? 3.700 2.826 11.719 1.00 96.31 84 GLU A O 1
ATOM 638 N N . ILE A 1 85 ? 3.256 4.215 10.013 1.00 95.56 85 ILE A N 1
ATOM 639 C CA . ILE A 1 85 ? 4.561 4.040 9.360 1.00 95.56 85 ILE A CA 1
ATOM 640 C C . ILE A 1 85 ? 5.690 4.563 10.261 1.00 95.56 85 ILE A C 1
ATOM 642 O O . ILE A 1 85 ? 6.767 3.956 10.308 1.00 95.56 85 ILE A O 1
ATOM 646 N N . GLU A 1 86 ? 5.483 5.678 10.963 1.00 92.69 86 GLU A N 1
ATOM 647 C CA . GLU A 1 86 ? 6.461 6.241 11.902 1.00 92.69 86 GLU A CA 1
ATOM 648 C C . GLU A 1 86 ? 6.641 5.359 13.143 1.00 92.69 86 GLU A C 1
ATOM 650 O O . GLU A 1 86 ? 7.776 5.104 13.558 1.00 92.69 86 GLU A O 1
ATOM 655 N N . MET A 1 87 ? 5.545 4.815 13.683 1.00 93.81 87 MET A N 1
ATOM 656 C CA . MET A 1 87 ? 5.575 3.868 14.804 1.00 93.81 87 MET A CA 1
ATOM 657 C C . MET A 1 87 ? 6.279 2.553 14.442 1.00 93.81 87 MET A C 1
ATOM 659 O O . MET A 1 87 ? 6.958 1.946 15.281 1.00 93.81 87 MET A O 1
ATOM 663 N N . LEU A 1 88 ? 6.163 2.107 13.187 1.00 89.19 88 LEU A N 1
ATOM 664 C CA . LEU A 1 88 ? 6.918 0.965 12.683 1.00 89.19 88 LEU A CA 1
ATOM 665 C C . LEU A 1 88 ? 8.396 1.329 12.513 1.00 89.19 88 LEU A C 1
ATOM 667 O O . LEU A 1 88 ? 8.837 1.868 11.500 1.00 89.19 88 LEU A O 1
ATOM 671 N N . SER A 1 89 ? 9.193 0.971 13.515 1.00 84.38 89 SER A N 1
ATOM 672 C CA . SER A 1 89 ? 10.635 1.223 13.527 1.00 84.38 89 SER A CA 1
ATOM 673 C C . SER A 1 89 ? 11.403 0.353 12.521 1.00 84.38 89 SER A C 1
ATOM 675 O O . SER A 1 89 ? 11.855 0.832 11.482 1.00 84.38 89 SER A O 1
ATOM 677 N N . LYS A 1 90 ? 11.588 -0.936 12.829 1.00 87.94 90 LYS A N 1
ATOM 678 C CA . LYS A 1 90 ? 12.378 -1.876 12.026 1.00 87.94 90 LYS A CA 1
ATOM 679 C C . LYS A 1 90 ? 11.474 -2.913 11.380 1.00 87.94 90 LYS A C 1
ATOM 681 O O . LYS A 1 90 ? 10.960 -3.798 12.055 1.00 87.94 90 LYS A O 1
ATOM 686 N N . VAL A 1 91 ? 11.375 -2.849 10.059 1.00 92.44 91 VAL A N 1
ATOM 687 C CA . VAL A 1 91 ? 10.724 -3.873 9.237 1.00 92.44 91 VAL A CA 1
ATOM 688 C C . VAL A 1 91 ? 11.803 -4.613 8.454 1.00 92.44 91 VAL A C 1
ATOM 690 O O . VAL A 1 91 ? 12.735 -4.000 7.929 1.00 92.44 91 VAL A O 1
ATOM 693 N N . LYS A 1 92 ? 11.730 -5.946 8.387 1.00 95.38 92 LYS A N 1
ATOM 694 C CA . LYS A 1 92 ? 12.692 -6.711 7.587 1.00 95.38 92 LYS A CA 1
ATOM 695 C C . LYS A 1 92 ? 12.359 -6.527 6.113 1.00 95.38 92 LYS A C 1
ATOM 697 O O . LYS A 1 92 ? 11.203 -6.630 5.718 1.00 95.38 92 LYS A O 1
ATOM 702 N N . ARG A 1 93 ? 13.386 -6.384 5.271 1.00 94.31 93 ARG A N 1
ATOM 703 C CA . ARG A 1 93 ? 13.220 -6.282 3.809 1.00 94.31 93 ARG A CA 1
ATOM 704 C C . ARG A 1 93 ? 12.363 -7.413 3.223 1.00 94.31 93 ARG A C 1
ATOM 706 O O . ARG A 1 93 ? 11.589 -7.175 2.308 1.00 94.31 93 ARG A O 1
ATOM 713 N N . LYS A 1 94 ? 12.475 -8.633 3.761 1.00 96.12 94 LYS A N 1
ATOM 714 C CA . LYS A 1 94 ? 11.646 -9.775 3.342 1.00 96.12 94 LYS A CA 1
ATOM 715 C C . LYS A 1 94 ? 10.149 -9.517 3.558 1.00 96.12 94 LYS A C 1
ATOM 717 O O . LYS A 1 94 ? 9.357 -9.871 2.693 1.00 96.12 94 LYS A O 1
ATOM 722 N N . ASP A 1 95 ? 9.788 -8.906 4.680 1.00 96.38 95 ASP A N 1
ATOM 723 C CA . ASP A 1 95 ? 8.394 -8.649 5.047 1.00 96.38 95 ASP A CA 1
ATOM 724 C C . ASP A 1 95 ? 7.822 -7.513 4.190 1.00 96.38 95 ASP A C 1
ATOM 726 O O . ASP A 1 95 ? 6.708 -7.627 3.691 1.00 96.38 95 ASP A O 1
ATOM 730 N N . VAL A 1 96 ? 8.633 -6.483 3.909 1.00 97.06 96 VAL A N 1
ATOM 731 C CA . VAL A 1 96 ? 8.305 -5.427 2.934 1.00 97.06 96 VAL A CA 1
ATOM 732 C C . VAL A 1 96 ? 8.005 -6.024 1.559 1.00 97.06 96 VAL A C 1
ATOM 734 O O . VAL A 1 96 ? 6.952 -5.754 0.993 1.00 97.06 96 VAL A O 1
ATOM 737 N N . LEU A 1 97 ? 8.896 -6.869 1.031 1.00 95.31 97 LEU A N 1
ATOM 738 C CA . LEU A 1 97 ? 8.709 -7.490 -0.286 1.00 95.31 97 LEU A CA 1
ATOM 739 C C . LEU A 1 97 ? 7.476 -8.402 -0.323 1.00 95.31 97 LEU A C 1
ATOM 741 O O . LEU A 1 97 ? 6.770 -8.443 -1.327 1.00 95.31 97 LEU A O 1
ATOM 745 N N . ALA A 1 98 ? 7.201 -9.124 0.765 1.00 96.19 98 ALA A N 1
ATOM 746 C CA . ALA A 1 98 ? 6.005 -9.952 0.875 1.00 96.19 98 ALA A CA 1
ATOM 747 C C . ALA A 1 98 ? 4.724 -9.103 0.888 1.00 96.19 98 ALA A C 1
ATOM 749 O O . ALA A 1 98 ? 3.763 -9.445 0.201 1.00 96.19 98 ALA A O 1
ATOM 750 N N . ALA A 1 99 ? 4.727 -7.985 1.618 1.00 97.50 99 ALA A N 1
ATOM 751 C CA . ALA A 1 99 ? 3.611 -7.049 1.659 1.00 97.50 99 ALA A CA 1
ATOM 752 C C . ALA A 1 99 ? 3.376 -6.388 0.292 1.00 97.50 99 ALA A C 1
ATOM 754 O O . ALA A 1 99 ? 2.260 -6.418 -0.217 1.00 97.50 99 ALA A O 1
ATOM 755 N N . GLN A 1 100 ? 4.432 -5.882 -0.353 1.00 97.38 100 GLN A N 1
ATOM 756 C CA . GLN A 1 100 ? 4.355 -5.311 -1.702 1.00 97.38 100 GLN A CA 1
ATOM 757 C C . GLN A 1 100 ? 3.831 -6.330 -2.717 1.00 97.38 100 GLN A C 1
ATOM 759 O O . GLN A 1 100 ? 2.957 -6.005 -3.518 1.00 97.38 100 GLN A O 1
ATOM 764 N N . LYS A 1 101 ? 4.295 -7.584 -2.647 1.00 95.25 101 LYS A N 1
ATOM 765 C CA . LYS A 1 101 ? 3.772 -8.658 -3.494 1.00 95.25 101 LYS A CA 1
ATOM 766 C C . LYS A 1 101 ? 2.280 -8.891 -3.256 1.00 95.25 101 LYS A C 1
ATOM 768 O O . LYS A 1 101 ? 1.542 -8.995 -4.223 1.00 95.25 101 LYS A O 1
ATOM 773 N N . ALA A 1 102 ? 1.823 -8.941 -2.006 1.00 96.06 102 ALA A N 1
ATOM 774 C CA . ALA A 1 102 ? 0.402 -9.123 -1.712 1.00 96.06 102 ALA A CA 1
ATOM 775 C C . ALA A 1 102 ? -0.465 -8.001 -2.314 1.00 96.06 102 ALA A C 1
ATOM 777 O O . ALA A 1 102 ? -1.503 -8.285 -2.906 1.00 96.06 102 ALA A O 1
ATOM 778 N N . VAL A 1 103 ? -0.006 -6.747 -2.240 1.00 96.81 103 VAL A N 1
ATOM 779 C CA . VAL A 1 103 ? -0.688 -5.609 -2.883 1.00 96.81 103 VAL A CA 1
ATOM 780 C C . VAL A 1 103 ? -0.722 -5.767 -4.408 1.00 96.81 103 VAL A C 1
ATOM 782 O O . VAL A 1 103 ? -1.763 -5.533 -5.017 1.00 96.81 103 VAL A O 1
ATOM 785 N N . ILE A 1 104 ? 0.377 -6.215 -5.025 1.00 95.06 104 ILE A N 1
ATOM 786 C CA . ILE A 1 104 ? 0.435 -6.509 -6.468 1.00 95.06 104 ILE A CA 1
ATOM 787 C C . ILE A 1 104 ? -0.578 -7.592 -6.852 1.00 95.06 104 ILE A C 1
ATOM 789 O O . ILE A 1 104 ? -1.265 -7.433 -7.854 1.00 95.06 104 ILE A O 1
ATOM 793 N N . GLU A 1 105 ? -0.701 -8.677 -6.083 1.00 94.31 105 GLU A N 1
ATOM 794 C CA . GLU A 1 105 ? -1.674 -9.742 -6.383 1.00 94.31 105 GLU A CA 1
ATOM 795 C C . GLU A 1 105 ? -3.120 -9.220 -6.341 1.00 94.31 105 GLU A C 1
ATOM 797 O O . GLU A 1 105 ? -3.937 -9.574 -7.191 1.00 94.31 105 GLU A O 1
ATOM 802 N N . ILE A 1 106 ? -3.437 -8.327 -5.397 1.00 95.81 106 ILE A N 1
ATOM 803 C CA . ILE A 1 106 ? -4.752 -7.672 -5.335 1.00 95.81 106 ILE A CA 1
ATOM 804 C C . ILE A 1 106 ? -4.953 -6.769 -6.556 1.00 95.81 106 ILE A C 1
ATOM 806 O O . ILE A 1 106 ? -6.002 -6.831 -7.194 1.00 95.81 106 ILE A O 1
ATOM 810 N N . ALA A 1 107 ? -3.950 -5.966 -6.914 1.00 94.56 107 ALA A N 1
ATOM 811 C CA . ALA A 1 107 ? -4.014 -5.092 -8.079 1.00 94.56 107 ALA A CA 1
ATOM 812 C C . ALA A 1 107 ? -4.183 -5.883 -9.387 1.00 94.56 107 ALA A C 1
ATOM 814 O O . ALA A 1 107 ? -5.004 -5.509 -10.218 1.00 94.56 107 ALA A O 1
ATOM 815 N N . ARG A 1 108 ? -3.479 -7.013 -9.548 1.00 90.94 108 ARG A N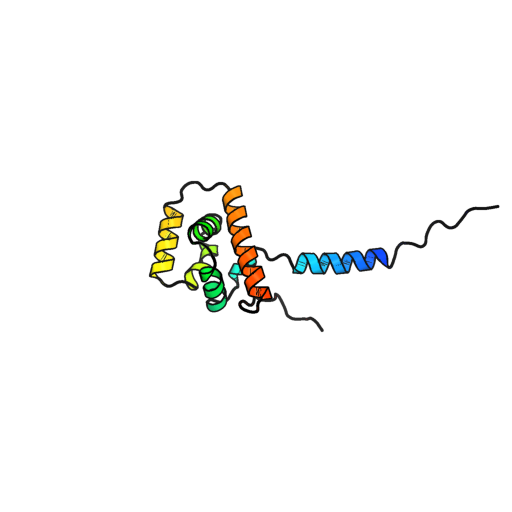 1
ATOM 816 C CA . ARG A 1 108 ? -3.661 -7.934 -10.684 1.00 90.94 108 ARG A CA 1
ATOM 817 C C . ARG A 1 108 ? -5.093 -8.429 -10.765 1.00 90.94 108 ARG A C 1
ATOM 819 O O . ARG A 1 108 ? -5.718 -8.278 -11.804 1.00 90.94 108 ARG A O 1
ATOM 826 N N . ARG A 1 109 ? -5.629 -8.946 -9.657 1.00 93.69 109 ARG A N 1
ATOM 827 C CA . ARG A 1 109 ? -7.011 -9.428 -9.611 1.00 93.69 109 ARG A CA 1
ATOM 828 C C . ARG A 1 109 ? -8.000 -8.330 -10.014 1.00 93.69 109 ARG A C 1
ATOM 830 O O . ARG A 1 109 ? -8.851 -8.568 -10.858 1.00 93.69 109 ARG A O 1
ATOM 837 N N . LEU A 1 110 ? -7.859 -7.126 -9.460 1.00 94.25 110 LEU A N 1
ATOM 838 C CA . LEU A 1 110 ? -8.734 -5.996 -9.789 1.00 94.25 110 LEU A CA 1
ATOM 839 C C . LEU A 1 110 ? -8.594 -5.546 -11.251 1.00 94.25 110 LEU A C 1
ATOM 841 O O . LEU A 1 110 ? -9.583 -5.167 -11.870 1.00 94.25 110 LEU A O 1
ATOM 845 N N . ARG A 1 111 ? -7.386 -5.594 -11.820 1.00 90.06 111 ARG A N 1
ATOM 846 C CA . ARG A 1 111 ? -7.152 -5.311 -13.243 1.00 90.06 111 ARG A CA 1
ATOM 847 C C . ARG A 1 111 ? -7.851 -6.345 -14.119 1.00 90.06 111 ARG A C 1
ATOM 849 O O . ARG A 1 111 ? -8.530 -5.971 -15.069 1.00 90.06 111 ARG A O 1
ATOM 856 N N . ASP A 1 112 ? -7.702 -7.624 -13.790 1.00 89.75 112 ASP A N 1
ATOM 857 C CA . ASP A 1 112 ? -8.300 -8.730 -14.542 1.00 89.75 112 ASP A CA 1
ATOM 858 C C . ASP A 1 112 ? -9.842 -8.710 -14.442 1.00 89.75 112 ASP A C 1
ATOM 860 O O . ASP A 1 112 ? -10.534 -9.108 -15.377 1.00 89.75 112 ASP A O 1
ATOM 864 N N . GLU A 1 113 ? -10.387 -8.180 -13.340 1.00 93.25 113 GLU A N 1
ATOM 865 C CA . GLU A 1 113 ? -11.816 -7.880 -13.150 1.00 93.25 113 GLU A CA 1
ATOM 866 C C . GLU A 1 113 ? -12.277 -6.602 -13.888 1.00 93.25 113 GLU A C 1
ATOM 868 O O . GLU A 1 113 ? -13.478 -6.354 -13.993 1.00 93.25 113 GLU A O 1
ATOM 873 N N . GLY A 1 114 ? -11.352 -5.788 -14.408 1.00 90.50 114 GLY A N 1
ATOM 874 C CA . GLY A 1 114 ? -11.642 -4.501 -15.052 1.00 90.50 114 GLY A CA 1
ATOM 875 C C . GLY A 1 114 ? -11.974 -3.361 -14.078 1.00 90.50 114 GLY A C 1
ATOM 876 O O . GLY A 1 114 ? -12.444 -2.308 -14.501 1.00 90.50 114 GLY A O 1
ATOM 877 N N . GLU A 1 115 ? -11.734 -3.558 -12.781 1.00 92.00 115 GLU A N 1
ATOM 878 C CA . GLU A 1 115 ? -12.023 -2.607 -11.697 1.00 92.00 115 GLU A CA 1
ATOM 879 C C . GLU A 1 115 ? -10.958 -1.512 -11.559 1.00 92.00 115 GLU A C 1
ATOM 881 O O . GLU A 1 115 ? -11.249 -0.422 -11.062 1.00 92.00 115 GLU A O 1
ATOM 886 N N . ILE A 1 116 ? -9.721 -1.797 -11.976 1.00 91.69 116 ILE A N 1
ATOM 887 C CA . ILE A 1 116 ? -8.644 -0.806 -12.058 1.00 91.69 116 ILE A CA 1
ATOM 888 C C . ILE A 1 116 ? -7.975 -0.863 -13.428 1.00 91.69 116 ILE A C 1
ATOM 890 O O . ILE A 1 116 ? -7.757 -1.939 -13.986 1.00 91.69 116 ILE A O 1
ATOM 894 N N . ALA A 1 117 ? -7.593 0.301 -13.941 1.00 83.31 117 ALA A N 1
ATOM 895 C CA . ALA A 1 117 ? -6.762 0.410 -15.128 1.00 83.31 117 ALA A CA 1
ATOM 896 C C . ALA A 1 117 ? -5.355 0.816 -14.695 1.00 83.31 117 ALA A C 1
ATOM 898 O O . ALA A 1 117 ? -5.124 1.928 -14.227 1.00 83.31 117 ALA A O 1
ATOM 899 N N . LEU A 1 118 ? -4.404 -0.098 -14.841 1.00 76.06 118 LEU A N 1
ATOM 900 C CA . LEU A 1 118 ? -2.994 0.246 -14.723 1.00 76.06 118 LEU A CA 1
ATOM 901 C C . LEU A 1 118 ? -2.610 0.927 -16.025 1.00 76.06 118 LEU A C 1
ATOM 903 O O . LEU A 1 118 ? -2.821 0.339 -17.085 1.00 76.06 118 LEU A O 1
ATOM 907 N N . GLY A 1 119 ? -2.130 2.171 -15.935 1.00 63.50 119 GLY A N 1
ATOM 908 C CA . GLY A 1 119 ? -1.733 2.954 -17.096 1.00 63.50 119 GLY A CA 1
ATOM 909 C C . GLY A 1 119 ? -0.867 2.094 -18.001 1.00 63.50 119 GLY A C 1
ATOM 910 O O . GLY A 1 119 ? 0.247 1.730 -17.629 1.00 63.50 119 GLY A O 1
ATOM 911 N N . ALA A 1 120 ? -1.412 1.723 -19.159 1.00 50.62 120 ALA A N 1
ATOM 912 C CA . ALA A 1 120 ? -0.599 1.212 -20.234 1.00 50.62 120 ALA A CA 1
ATOM 913 C C . ALA A 1 120 ? 0.407 2.327 -20.506 1.00 50.62 120 ALA A C 1
ATOM 915 O O . ALA A 1 120 ? 0.017 3.421 -20.922 1.00 50.62 120 ALA A O 1
ATOM 916 N N . GLY A 1 121 ? 1.680 2.077 -20.207 1.00 44.12 121 GLY A N 1
ATOM 917 C CA . GLY A 1 121 ? 2.713 2.702 -21.006 1.00 44.12 121 GLY A CA 1
ATOM 918 C C . GLY A 1 121 ? 2.333 2.386 -22.444 1.00 44.12 121 GLY A C 1
ATOM 919 O O . GLY A 1 121 ? 2.375 1.229 -22.846 1.00 44.12 121 GLY A O 1
ATOM 920 N N . ASP A 1 122 ? 1.847 3.418 -23.125 1.00 37.06 122 ASP A N 1
ATOM 921 C CA . ASP A 1 122 ? 1.804 3.537 -24.568 1.00 37.06 122 ASP A CA 1
ATOM 922 C C . ASP A 1 122 ? 0.918 2.489 -25.255 1.00 37.06 122 ASP A C 1
ATOM 924 O O . ASP A 1 122 ? 1.295 1.356 -25.546 1.00 37.06 122 ASP A O 1
ATOM 928 N N . GLY A 1 123 ? -0.301 2.916 -25.585 1.00 43.50 123 GLY A N 1
ATOM 929 C CA . GLY A 1 123 ? -1.076 2.228 -26.599 1.00 43.50 123 GLY A CA 1
ATOM 930 C C . GLY A 1 123 ? -0.307 2.188 -27.917 1.00 43.50 123 GLY A C 1
ATOM 931 O O . GLY A 1 123 ? -0.140 3.223 -28.547 1.00 43.50 123 GLY A O 1
ATOM 932 N N . GLU A 1 124 ? 0.080 0.992 -28.348 1.00 33.88 124 GLU A N 1
ATOM 933 C CA . GLU A 1 124 ? -0.020 0.570 -29.744 1.00 33.88 124 GLU A CA 1
ATOM 934 C C . GLU A 1 124 ? 0.002 -0.965 -29.818 1.00 33.88 124 GLU A C 1
ATOM 936 O O . GLU A 1 124 ? 1.048 -1.598 -29.909 1.00 33.88 124 GLU A O 1
ATOM 941 N N . PHE A 1 125 ? -1.181 -1.577 -29.786 1.00 38.00 125 PHE A N 1
ATOM 942 C CA . PHE A 1 125 ? -1.398 -2.785 -30.576 1.00 38.00 125 PHE A CA 1
ATOM 943 C C . PHE A 1 125 ? -2.169 -2.335 -31.818 1.00 38.00 125 PHE A C 1
ATOM 945 O O . PHE A 1 125 ? -3.392 -2.191 -31.775 1.00 38.00 125 PHE A O 1
ATOM 952 N N . VAL A 1 126 ? -1.424 -2.028 -32.882 1.00 40.94 126 VAL A N 1
ATOM 953 C CA . VAL A 1 126 ? -1.910 -2.056 -34.269 1.00 40.94 126 VAL A CA 1
ATOM 954 C C . VAL A 1 126 ? -1.529 -3.404 -34.862 1.00 40.94 126 VAL A C 1
ATOM 956 O O . VAL A 1 126 ? -0.376 -3.836 -34.636 1.00 40.94 126 VAL A O 1
#

pLDDT: mean 81.45, std 20.53, range [33.88, 97.5]